Protein AF-A0A1M3EB13-F1 (afdb_monomer)

Foldseek 3Di:
DDPPPPPPDADAAPKKKKKAFPDPDPVVVVVVCVVAVPHWDWDDDDRIIIIRDDPVVQVVCLVVCVVVQTFMKMWIDDPPPAIDIDTGPDPPCVVVVVVVVRDD

Mean predicted aligned error: 6.84 Å

Solvent-accessible surface area (backbone atoms only — not comparable to full-atom values): 6236 Å² total; per-residue (Å²): 133,84,79,80,76,78,75,73,69,61,67,84,45,96,22,41,35,41,40,38,47,77,68,88,60,70,64,58,61,55,51,50,48,64,76,34,71,85,66,46,46,66,48,76,56,94,58,29,37,45,29,29,45,64,79,62,56,59,56,52,50,52,51,54,39,47,76,70,68,44,39,29,42,34,41,36,45,34,92,85,80,51,70,46,78,51,67,28,84,61,62,89,64,49,66,58,55,55,55,59,74,73,52,132

Structure (mmCIF, N/CA/C/O backbone):
data_AF-A0A1M3EB13-F1
#
_entry.id   AF-A0A1M3EB13-F1
#
loop_
_atom_site.group_PDB
_atom_site.id
_atom_site.type_symbol
_atom_site.label_atom_id
_atom_site.label_alt_id
_atom_site.label_comp_id
_atom_site.label_asym_id
_atom_site.label_entity_id
_atom_site.label_seq_id
_atom_site.pdbx_PDB_ins_code
_atom_site.Cartn_x
_atom_site.Cartn_y
_atom_site.Cartn_z
_atom_site.occupancy
_atom_site.B_iso_or_equiv
_atom_site.auth_seq_id
_atom_site.auth_comp_id
_atom_site.auth_asym_id
_atom_site.auth_atom_id
_atom_site.pdbx_PDB_model_num
ATOM 1 N N . MET A 1 1 ? 11.951 26.047 -34.022 1.00 46.22 1 MET A N 1
ATOM 2 C CA . MET A 1 1 ? 11.963 24.577 -33.840 1.00 46.22 1 MET A CA 1
ATOM 3 C C . MET A 1 1 ? 11.497 24.267 -32.423 1.00 46.22 1 MET A C 1
ATOM 5 O O . MET A 1 1 ? 12.227 24.546 -31.482 1.00 46.22 1 MET A O 1
ATOM 9 N N . ALA A 1 2 ? 10.261 23.795 -32.249 1.00 46.59 2 ALA A N 1
ATOM 10 C CA . ALA A 1 2 ? 9.747 23.432 -30.930 1.00 46.59 2 ALA A CA 1
ATOM 11 C C . ALA A 1 2 ? 10.390 22.110 -30.480 1.00 46.59 2 ALA A C 1
ATOM 13 O O . ALA A 1 2 ? 10.300 21.109 -31.192 1.00 46.59 2 ALA A O 1
ATOM 14 N N . LYS A 1 3 ? 11.055 22.104 -29.317 1.00 48.47 3 LYS A N 1
ATOM 15 C CA . LYS A 1 3 ? 11.518 20.871 -28.667 1.00 48.47 3 LYS A CA 1
ATOM 16 C C . LYS A 1 3 ? 10.286 20.005 -28.394 1.00 48.47 3 LYS A C 1
ATOM 18 O O . LYS A 1 3 ? 9.465 20.364 -27.553 1.00 48.47 3 LYS A O 1
ATOM 23 N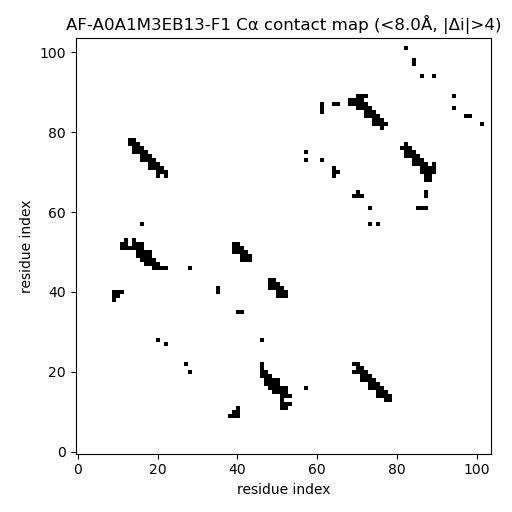 N . LYS A 1 4 ? 10.149 18.878 -29.103 1.00 50.97 4 LYS A N 1
ATOM 24 C CA . LYS A 1 4 ? 9.238 17.800 -28.703 1.00 50.97 4 LYS A CA 1
ATOM 25 C C . LYS A 1 4 ? 9.670 17.366 -27.306 1.00 50.97 4 LYS A C 1
ATOM 27 O O . LYS A 1 4 ? 10.687 16.705 -27.143 1.00 50.97 4 LYS A O 1
ATOM 32 N N . SER A 1 5 ? 8.926 17.815 -26.303 1.00 51.81 5 SER A N 1
ATOM 33 C CA . SER A 1 5 ? 8.978 17.271 -24.957 1.00 51.81 5 SER A CA 1
ATOM 34 C C . SER A 1 5 ? 8.522 15.819 -25.068 1.00 51.81 5 SER A C 1
ATOM 36 O O . SER A 1 5 ? 7.327 15.541 -25.136 1.00 51.81 5 SER A O 1
ATOM 38 N N . SER A 1 6 ? 9.472 14.893 -25.176 1.00 55.12 6 SER A N 1
ATOM 39 C CA . SER A 1 6 ? 9.220 13.481 -24.926 1.00 55.12 6 SER A CA 1
ATOM 40 C C . SER A 1 6 ? 8.926 13.353 -23.436 1.00 55.12 6 SER A C 1
ATOM 42 O O . SER A 1 6 ? 9.816 13.088 -22.633 1.00 55.12 6 SER A O 1
ATOM 44 N N . LYS A 1 7 ? 7.681 13.630 -23.036 1.00 56.25 7 LYS A N 1
ATOM 45 C CA . LYS A 1 7 ? 7.177 13.157 -21.750 1.00 56.25 7 LYS A CA 1
ATOM 46 C C . LYS A 1 7 ? 7.079 11.643 -21.873 1.00 56.25 7 LYS A C 1
ATOM 48 O O . LYS A 1 7 ? 6.030 11.116 -22.231 1.00 56.25 7 LYS A O 1
ATOM 53 N N . GLU A 1 8 ? 8.205 10.965 -21.678 1.00 65.19 8 GLU A N 1
ATOM 54 C CA . GLU A 1 8 ? 8.198 9.543 -21.373 1.00 65.19 8 GLU A CA 1
ATOM 55 C C . GLU A 1 8 ? 7.271 9.379 -20.169 1.00 65.19 8 GLU A C 1
ATOM 57 O O . GLU A 1 8 ? 7.438 10.042 -19.141 1.00 65.19 8 GLU A O 1
ATOM 62 N N . GLY A 1 9 ? 6.203 8.601 -20.355 1.00 63.56 9 GLY A N 1
ATOM 63 C CA . GLY A 1 9 ? 5.304 8.252 -19.264 1.00 63.56 9 GLY A CA 1
ATOM 64 C C . GLY A 1 9 ? 6.080 7.550 -18.146 1.00 63.56 9 GLY A C 1
ATOM 65 O O . GLY A 1 9 ? 7.211 7.106 -18.365 1.00 63.56 9 GLY A O 1
ATOM 66 N N . PRO A 1 10 ? 5.502 7.433 -16.940 1.00 64.94 10 PRO A N 1
ATOM 67 C CA . PRO A 1 10 ? 6.197 6.756 -15.864 1.00 64.94 10 PRO A CA 1
ATOM 68 C C . PRO A 1 10 ? 6.494 5.303 -16.277 1.00 64.94 10 PRO A C 1
ATOM 70 O O . PRO A 1 10 ? 5.653 4.668 -16.925 1.00 64.94 10 PRO A O 1
ATOM 73 N N . PRO A 1 11 ? 7.679 4.774 -15.939 1.00 69.06 11 PRO A N 1
ATOM 74 C CA . PRO A 1 11 ? 8.076 3.425 -16.324 1.00 69.06 11 PRO A CA 1
ATOM 75 C C . PRO A 1 11 ? 7.097 2.376 -15.779 1.00 69.06 11 PRO A C 1
ATOM 77 O O . PRO A 1 11 ? 6.637 2.455 -14.636 1.00 69.06 11 PRO A O 1
ATOM 80 N N . ILE A 1 12 ? 6.796 1.370 -16.604 1.00 72.31 12 ILE A N 1
ATOM 81 C CA . ILE A 1 12 ? 6.036 0.185 -16.194 1.00 72.31 12 ILE A CA 1
ATOM 82 C C . ILE A 1 12 ? 7.037 -0.878 -15.743 1.00 72.31 12 ILE A C 1
ATOM 84 O O . ILE A 1 12 ? 7.914 -1.289 -16.502 1.00 72.31 12 ILE A O 1
ATOM 88 N N . TYR A 1 13 ? 6.903 -1.326 -14.502 1.00 76.19 13 TYR A N 1
ATOM 89 C CA . TYR A 1 13 ? 7.749 -2.340 -13.894 1.00 76.19 13 TYR A CA 1
ATOM 90 C C . TYR A 1 13 ? 7.062 -3.706 -13.981 1.00 76.19 13 TYR A C 1
ATOM 92 O O . TYR A 1 13 ? 5.846 -3.811 -13.852 1.00 76.19 13 TYR A O 1
ATOM 100 N N . SER A 1 14 ? 7.845 -4.783 -14.089 1.00 75.94 14 SER A N 1
ATOM 101 C CA . SER A 1 14 ? 7.352 -6.171 -13.968 1.00 75.94 14 SER A CA 1
ATOM 102 C C . SER A 1 14 ? 6.917 -6.550 -12.541 1.00 75.94 14 SER A C 1
ATOM 104 O O . SER A 1 14 ? 6.698 -7.720 -12.237 1.00 75.94 14 SER A O 1
ATOM 106 N N . ARG A 1 15 ? 6.859 -5.568 -11.640 1.00 87.06 15 ARG A N 1
ATOM 107 C CA . ARG A 1 15 ? 6.673 -5.707 -10.198 1.00 87.06 15 ARG A CA 1
ATOM 108 C C . ARG A 1 15 ? 5.456 -4.895 -9.796 1.00 87.06 15 ARG A C 1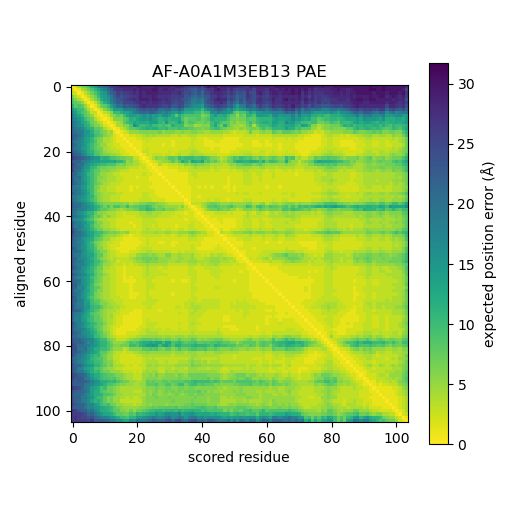
ATOM 110 O O . ARG A 1 15 ? 5.296 -3.757 -10.241 1.00 87.06 15 ARG A O 1
ATOM 117 N N . CYS A 1 16 ? 4.626 -5.477 -8.943 1.00 91.56 16 CYS A N 1
ATOM 118 C CA . CYS A 1 16 ? 3.390 -4.852 -8.500 1.00 91.56 16 CYS A CA 1
ATOM 119 C C . CYS A 1 16 ? 3.366 -4.747 -6.978 1.00 91.56 16 CYS A C 1
ATOM 121 O O . CYS A 1 16 ? 3.733 -5.685 -6.270 1.00 91.56 16 CYS A O 1
ATOM 123 N N . LEU A 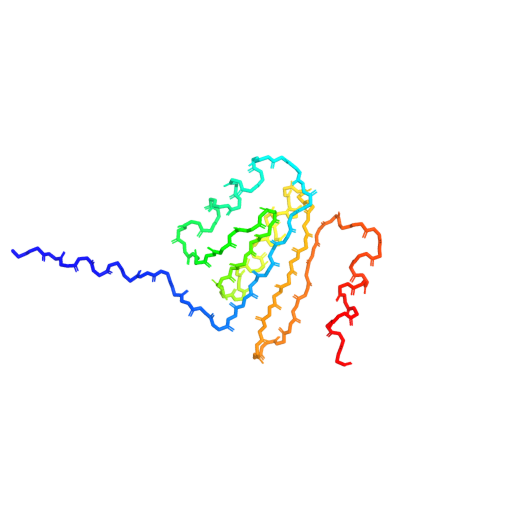1 17 ? 2.917 -3.602 -6.483 1.00 94.75 17 LEU A N 1
ATOM 124 C CA . LEU A 1 17 ? 2.589 -3.383 -5.089 1.00 94.75 17 LEU A CA 1
ATOM 125 C C . LEU A 1 17 ? 1.081 -3.202 -4.968 1.00 94.75 17 LEU A C 1
ATOM 127 O O . LEU A 1 17 ? 0.519 -2.282 -5.557 1.00 94.75 17 LEU A O 1
ATOM 131 N N . VAL A 1 18 ? 0.444 -4.066 -4.188 1.00 95.12 18 VAL A N 1
ATOM 132 C CA . VAL A 1 18 ? -0.955 -3.926 -3.792 1.00 95.12 18 VAL A CA 1
ATOM 133 C C . VAL A 1 18 ? -0.973 -3.310 -2.402 1.00 95.12 18 VAL A C 1
ATOM 135 O O . VAL A 1 18 ? -0.574 -3.957 -1.434 1.00 95.12 18 VAL A O 1
ATOM 138 N N . LEU A 1 19 ? -1.390 -2.052 -2.307 1.00 96.00 19 LEU A N 1
ATOM 139 C CA . LEU A 1 19 ? -1.594 -1.342 -1.047 1.00 96.00 19 LEU A CA 1
ATOM 140 C C . LEU A 1 19 ? -3.093 -1.259 -0.774 1.00 96.00 19 LEU A C 1
ATOM 142 O O . LEU A 1 19 ? -3.810 -0.633 -1.544 1.00 96.00 19 LEU A O 1
ATOM 146 N N . SER A 1 20 ? -3.552 -1.841 0.327 1.00 94.94 20 SER A N 1
ATOM 147 C CA . SER A 1 20 ? -4.941 -1.748 0.775 1.00 94.94 20 SER A CA 1
ATOM 148 C C . SER A 1 20 ? -5.009 -0.979 2.084 1.00 94.94 20 SER A C 1
ATOM 150 O O . SER A 1 20 ? -4.302 -1.309 3.036 1.00 94.94 20 SER A O 1
ATOM 152 N N . ILE A 1 21 ? -5.868 0.032 2.132 1.00 94.50 21 ILE A N 1
ATOM 153 C CA . ILE A 1 21 ? -6.097 0.875 3.302 1.00 94.50 21 ILE A CA 1
ATOM 154 C C . ILE A 1 21 ? -7.436 0.503 3.937 1.00 94.50 21 ILE A C 1
ATOM 156 O O . ILE A 1 21 ? -8.425 0.280 3.240 1.00 94.50 21 ILE A O 1
ATOM 160 N N . TYR A 1 22 ? -7.474 0.444 5.265 1.00 90.12 22 TYR A N 1
ATOM 161 C CA . TYR A 1 22 ? -8.668 0.035 6.018 1.00 90.12 22 TYR A CA 1
ATOM 162 C C . TYR A 1 22 ? -9.421 1.210 6.641 1.00 90.12 22 TYR A C 1
ATOM 164 O O . TYR A 1 22 ? -10.347 1.014 7.426 1.00 90.12 22 TYR A O 1
ATOM 172 N N . GLU A 1 23 ? -9.017 2.431 6.310 1.00 82.88 23 GLU A N 1
ATOM 173 C CA . GLU A 1 23 ? -9.622 3.652 6.826 1.00 82.88 23 GLU A CA 1
ATOM 174 C C . GLU A 1 23 ? -10.651 4.216 5.848 1.00 82.88 23 GLU A C 1
ATOM 176 O O . GLU A 1 23 ? -10.520 4.082 4.632 1.00 82.88 23 GLU A O 1
ATOM 181 N N . THR A 1 24 ? -11.694 4.841 6.393 1.00 78.00 24 THR A N 1
ATOM 182 C CA . THR A 1 24 ? -12.785 5.455 5.620 1.00 78.00 24 THR A CA 1
ATOM 183 C C . THR A 1 24 ? -12.594 6.955 5.401 1.00 78.00 24 THR A C 1
ATOM 185 O O . THR A 1 24 ? -13.412 7.575 4.726 1.00 78.00 24 THR A O 1
ATOM 188 N N . ASP A 1 25 ? -11.553 7.556 5.983 1.00 89.56 25 ASP A N 1
ATOM 189 C CA . ASP A 1 25 ? -11.255 8.975 5.802 1.00 89.56 25 ASP A CA 1
ATOM 190 C C . ASP A 1 25 ? -10.734 9.232 4.380 1.00 89.56 25 ASP A C 1
ATOM 192 O O . ASP A 1 25 ? -9.700 8.704 3.969 1.00 89.56 25 ASP A O 1
ATOM 196 N N . ALA A 1 26 ? -11.444 10.081 3.633 1.00 89.31 26 ALA A N 1
ATOM 197 C CA . ALA A 1 26 ? -11.112 10.454 2.262 1.00 89.31 26 ALA A CA 1
ATOM 198 C C . ALA A 1 26 ? -9.758 11.178 2.123 1.00 89.31 26 ALA A C 1
ATOM 200 O O . ALA A 1 26 ? -9.188 11.204 1.026 1.00 89.31 26 ALA A O 1
ATOM 201 N N . MET A 1 27 ? -9.221 11.751 3.205 1.00 92.44 27 MET A N 1
ATOM 202 C CA . MET A 1 27 ? -7.909 12.398 3.196 1.00 92.44 27 MET A CA 1
ATOM 203 C C . MET A 1 27 ? -6.768 11.395 3.019 1.00 92.44 27 MET A C 1
ATOM 205 O O . MET A 1 27 ? -5.772 11.722 2.370 1.00 92.44 27 MET A O 1
ATOM 209 N N . ILE A 1 28 ? -6.920 10.161 3.510 1.00 91.81 28 ILE A N 1
ATOM 210 C CA . ILE A 1 28 ? -5.872 9.138 3.427 1.00 91.81 28 ILE A CA 1
ATOM 211 C C . ILE A 1 28 ? -5.637 8.677 1.974 1.00 91.81 28 ILE A C 1
ATOM 213 O O . ILE A 1 28 ? -4.497 8.767 1.504 1.00 91.81 28 ILE A O 1
ATOM 217 N N . PRO A 1 29 ? -6.663 8.282 1.188 1.00 91.88 29 PRO A N 1
ATOM 218 C CA . PRO A 1 29 ? -6.496 8.034 -0.242 1.00 91.88 29 PRO A CA 1
ATOM 219 C C . PRO A 1 29 ? -5.931 9.246 -0.991 1.00 91.88 29 PRO A C 1
ATOM 221 O O . PRO A 1 29 ? -5.016 9.093 -1.797 1.00 91.88 29 PRO A O 1
ATOM 224 N N . ALA A 1 30 ? -6.411 10.466 -0.710 1.00 92.31 30 ALA A N 1
ATOM 225 C CA . ALA A 1 30 ? -5.910 11.679 -1.365 1.00 92.31 30 ALA A CA 1
ATOM 226 C C . ALA A 1 30 ? -4.409 11.910 -1.103 1.00 92.31 30 ALA A C 1
ATOM 228 O O . ALA A 1 30 ? -3.656 12.245 -2.023 1.00 92.31 30 AL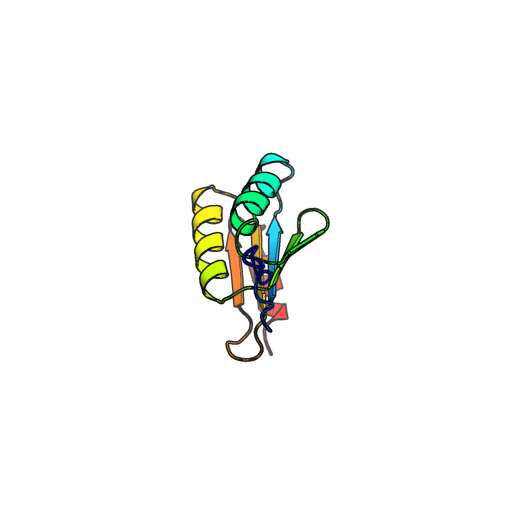A A O 1
ATOM 229 N N . ARG A 1 31 ? -3.956 11.667 0.130 1.00 91.94 31 ARG A N 1
ATOM 230 C CA . ARG A 1 31 ? -2.544 11.708 0.519 1.00 91.94 31 ARG A CA 1
ATOM 231 C C . ARG A 1 31 ? -1.717 10.679 -0.248 1.00 91.94 31 ARG A C 1
ATOM 233 O O . ARG A 1 31 ? -0.682 11.038 -0.809 1.00 91.94 31 ARG A O 1
ATOM 240 N N . ILE A 1 32 ? -2.189 9.434 -0.333 1.00 93.62 32 ILE A N 1
ATOM 241 C CA . ILE A 1 32 ? -1.517 8.360 -1.080 1.00 93.62 32 ILE A CA 1
ATOM 242 C C . ILE A 1 32 ? -1.422 8.708 -2.568 1.00 93.62 32 ILE A C 1
ATOM 244 O O . ILE A 1 32 ? -0.338 8.609 -3.142 1.00 93.62 32 ILE A O 1
ATOM 248 N N . ARG A 1 33 ? -2.495 9.220 -3.185 1.00 93.31 33 ARG A N 1
ATOM 249 C CA . ARG A 1 33 ? -2.449 9.729 -4.568 1.00 93.31 33 ARG A CA 1
ATOM 250 C C . ARG A 1 33 ? -1.354 10.780 -4.740 1.00 93.31 33 ARG A C 1
ATOM 252 O O . ARG A 1 33 ? -0.628 10.735 -5.728 1.00 93.31 33 ARG A O 1
ATOM 259 N N . GLY A 1 34 ? -1.197 11.686 -3.773 1.00 92.88 34 GLY A N 1
ATOM 260 C CA . GLY A 1 34 ? -0.133 12.693 -3.763 1.00 92.88 34 GLY A CA 1
ATOM 261 C C . GLY A 1 34 ? 1.281 12.103 -3.703 1.00 92.88 34 GLY A C 1
ATOM 262 O O . GLY A 1 34 ? 2.177 12.599 -4.384 1.00 92.88 34 GLY A O 1
ATOM 263 N N . LEU A 1 35 ? 1.486 11.020 -2.947 1.00 91.38 35 LEU A N 1
ATOM 264 C CA . LEU A 1 35 ? 2.766 10.300 -2.903 1.00 91.38 35 LEU A CA 1
ATOM 265 C C . LEU A 1 35 ? 3.085 9.598 -4.236 1.00 91.38 35 LEU A C 1
A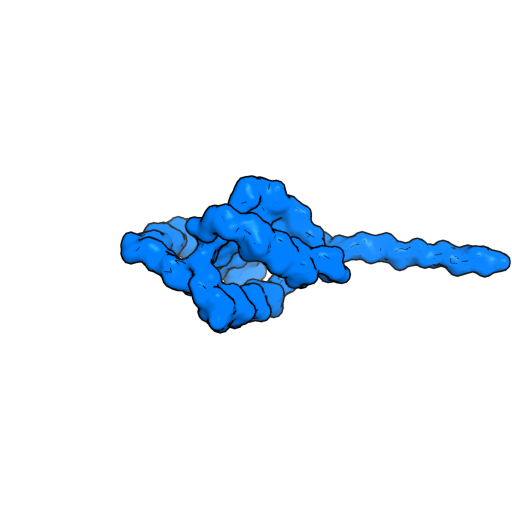TOM 267 O O . LEU A 1 35 ? 4.256 9.452 -4.593 1.00 91.38 35 LEU A O 1
ATOM 271 N N . LEU A 1 36 ? 2.057 9.175 -4.978 1.00 91.38 36 LEU A N 1
ATOM 272 C CA . LEU A 1 36 ? 2.202 8.402 -6.216 1.00 91.38 36 LEU A CA 1
ATOM 273 C C . LEU A 1 36 ? 2.259 9.260 -7.493 1.00 91.38 36 LEU A C 1
ATOM 275 O O . LEU A 1 36 ? 2.944 8.887 -8.450 1.00 91.38 36 LEU A O 1
ATOM 279 N N . SER A 1 37 ? 1.570 10.406 -7.505 1.00 82.94 37 SER A N 1
ATOM 280 C CA . SER A 1 37 ? 1.188 11.187 -8.698 1.00 82.94 37 SER A CA 1
ATOM 281 C C . SER A 1 37 ? 2.326 11.613 -9.626 1.00 82.94 37 SER A C 1
ATOM 283 O O . SER A 1 37 ? 2.090 11.856 -10.806 1.00 82.94 37 SER A O 1
ATOM 285 N N . ASN A 1 38 ? 3.557 11.693 -9.124 1.00 75.25 38 ASN A N 1
ATOM 286 C CA . ASN A 1 38 ? 4.682 12.243 -9.879 1.00 75.25 38 ASN A CA 1
ATOM 287 C C . ASN A 1 38 ? 5.591 11.188 -10.522 1.00 75.25 38 ASN A C 1
ATOM 289 O O . ASN A 1 38 ? 6.438 11.550 -11.337 1.00 75.25 38 ASN A O 1
ATOM 293 N N . LYS 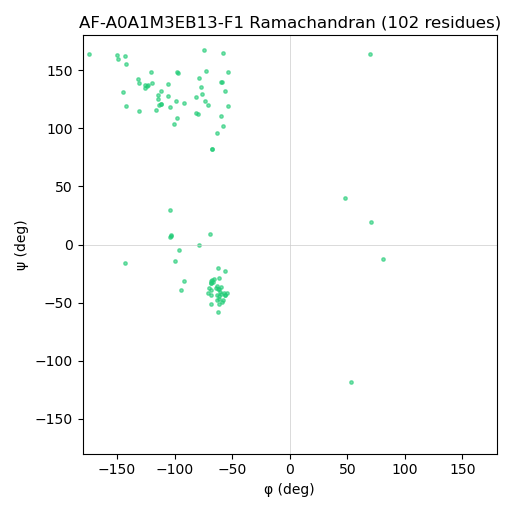A 1 39 ? 5.490 9.912 -10.125 1.00 81.81 39 LYS A N 1
ATOM 294 C CA . LYS A 1 39 ? 6.502 8.898 -10.490 1.00 81.81 39 LYS A CA 1
ATOM 295 C C . LYS A 1 39 ? 5.959 7.507 -10.784 1.00 81.81 39 LYS A C 1
ATOM 297 O O . LYS A 1 39 ? 6.685 6.709 -11.369 1.00 81.81 39 LYS A O 1
ATOM 302 N N . TYR A 1 40 ? 4.726 7.205 -10.390 1.00 87.50 40 TYR A N 1
ATOM 303 C CA . TYR A 1 40 ? 4.220 5.839 -10.435 1.00 87.50 40 TYR A CA 1
ATOM 304 C C . TYR A 1 40 ? 2.923 5.748 -11.224 1.00 87.50 40 TYR A C 1
ATOM 306 O O . TYR A 1 40 ? 2.022 6.571 -11.070 1.00 87.50 40 TYR A O 1
ATOM 314 N N . VAL A 1 41 ? 2.827 4.706 -12.049 1.00 88.75 41 VAL A N 1
ATOM 315 C CA . VAL A 1 41 ? 1.559 4.279 -12.639 1.00 88.75 41 VAL A CA 1
ATOM 316 C C . VAL A 1 41 ? 0.829 3.438 -11.602 1.00 88.75 41 VAL A C 1
ATOM 318 O O . VAL A 1 41 ? 1.387 2.465 -11.085 1.00 88.75 41 VAL A O 1
ATOM 321 N N . TYR A 1 42 ? -0.417 3.798 -11.311 1.00 92.56 42 TYR A N 1
ATOM 322 C CA . TYR A 1 42 ? -1.276 3.013 -10.438 1.00 92.56 42 TYR A CA 1
ATOM 323 C C . TYR A 1 42 ? -2.723 3.007 -10.919 1.00 92.56 42 TYR A C 1
ATOM 325 O O . TYR A 1 42 ? -3.172 3.926 -11.604 1.00 92.56 42 TYR A O 1
ATOM 333 N N . ILE A 1 43 ? -3.441 1.960 -10.528 1.00 93.75 43 ILE A N 1
ATOM 334 C CA . ILE A 1 43 ? -4.898 1.887 -10.599 1.00 93.75 43 ILE A CA 1
ATOM 335 C C . ILE A 1 43 ? -5.409 1.891 -9.164 1.00 93.75 43 ILE A C 1
ATOM 337 O O . ILE A 1 43 ? -4.906 1.151 -8.320 1.00 93.75 43 ILE A O 1
ATOM 341 N N . GLU A 1 44 ? -6.400 2.726 -8.889 1.00 93.94 44 GLU A N 1
ATOM 342 C CA . GLU A 1 44 ? -7.097 2.754 -7.609 1.00 93.94 44 GLU A CA 1
ATOM 343 C C . GLU A 1 44 ? -8.484 2.133 -7.779 1.00 93.94 44 GLU A C 1
ATOM 345 O O . GLU A 1 44 ? -9.238 2.516 -8.674 1.00 93.94 44 GLU A O 1
ATOM 350 N N . LEU A 1 45 ? -8.810 1.167 -6.924 1.00 92.62 45 LEU A N 1
ATOM 351 C CA . LEU A 1 45 ? -10.119 0.531 -6.845 1.00 92.62 45 LEU A CA 1
ATOM 352 C C . LEU A 1 45 ? -10.553 0.527 -5.383 1.00 92.62 45 LEU A C 1
ATOM 354 O O . LEU A 1 45 ? -9.936 -0.142 -4.556 1.00 92.62 45 LEU A O 1
ATOM 358 N N . GLN A 1 46 ? -11.623 1.262 -5.072 1.00 88.38 46 GLN A N 1
ATOM 359 C CA . GLN A 1 46 ? -12.079 1.470 -3.693 1.00 88.38 46 GLN A CA 1
ATOM 360 C C . GLN A 1 46 ? -10.923 1.997 -2.820 1.00 88.38 46 GLN A C 1
ATOM 362 O O . GLN A 1 46 ? -10.373 3.046 -3.129 1.00 88.38 46 GLN A O 1
ATOM 367 N N . ASN A 1 47 ? -10.520 1.258 -1.784 1.00 89.88 47 ASN A N 1
ATOM 368 C CA . ASN A 1 47 ? -9.407 1.608 -0.898 1.00 89.88 47 ASN A CA 1
ATOM 369 C C . ASN A 1 47 ? -8.151 0.770 -1.187 1.00 89.88 47 ASN A C 1
ATOM 371 O O . ASN A 1 47 ? -7.362 0.488 -0.285 1.00 89.88 47 ASN A O 1
ATOM 375 N N . SER A 1 48 ? -7.970 0.337 -2.434 1.00 94.44 48 SER A N 1
ATOM 376 C CA . SER A 1 48 ? -6.812 -0.442 -2.862 1.00 94.44 48 SER A CA 1
ATOM 377 C C . SER A 1 48 ? -6.110 0.211 -4.048 1.00 94.44 48 SER A C 1
ATOM 379 O O . SER A 1 48 ? -6.736 0.604 -5.029 1.00 94.44 48 SER A O 1
ATOM 381 N N . PHE A 1 49 ? -4.785 0.281 -3.965 1.00 95.81 49 PHE A N 1
ATOM 382 C CA . PHE A 1 49 ? -3.891 0.843 -4.966 1.00 95.81 49 PHE A CA 1
ATOM 383 C C . PHE A 1 49 ? -3.037 -0.280 -5.546 1.00 95.81 49 PHE A C 1
ATOM 385 O O . PHE A 1 49 ? -2.280 -0.934 -4.829 1.00 95.81 49 PHE A O 1
ATOM 392 N N . PHE A 1 50 ? -3.146 -0.480 -6.854 1.00 95.06 50 PHE A N 1
ATOM 393 C CA . PHE A 1 50 ? -2.342 -1.411 -7.636 1.00 95.06 50 PHE A CA 1
ATOM 394 C C . PHE A 1 50 ? -1.263 -0.614 -8.345 1.00 95.06 50 PHE A C 1
ATOM 396 O O . PHE A 1 50 ? -1.543 0.094 -9.311 1.00 95.06 50 PHE A O 1
ATOM 403 N N . ILE A 1 51 ? -0.040 -0.688 -7.83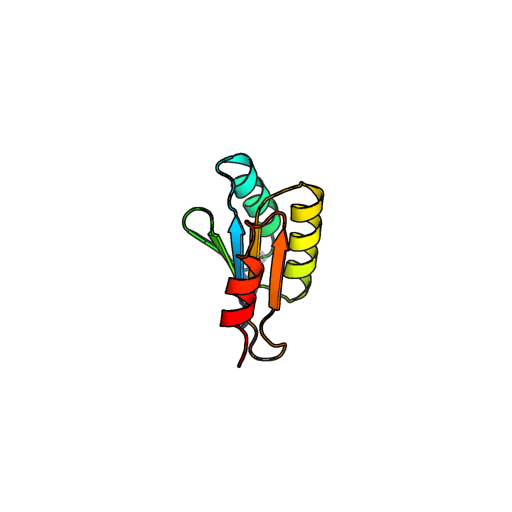6 1.00 94.56 51 ILE A N 1
ATOM 404 C CA . ILE A 1 51 ? 1.036 0.227 -8.200 1.00 94.56 51 ILE A CA 1
ATOM 405 C C . ILE A 1 51 ? 2.121 -0.559 -8.930 1.00 94.56 51 ILE A C 1
ATOM 407 O O . ILE A 1 51 ? 2.649 -1.542 -8.412 1.00 94.56 51 ILE A O 1
ATOM 411 N N . SER A 1 52 ? 2.480 -0.108 -10.127 1.00 91.00 52 SER A N 1
ATOM 412 C CA . SER A 1 52 ? 3.682 -0.565 -10.824 1.00 91.00 52 SER A CA 1
ATOM 413 C C . SER A 1 52 ? 4.887 0.169 -10.233 1.00 91.00 52 SER A C 1
ATOM 415 O O . SER A 1 52 ? 4.986 1.391 -10.383 1.00 91.00 52 SER A O 1
ATOM 417 N N . CYS A 1 53 ? 5.792 -0.533 -9.538 1.00 87.62 53 CYS A N 1
ATOM 418 C CA . CYS A 1 53 ? 6.865 0.138 -8.795 1.00 87.62 53 CYS A CA 1
ATOM 419 C C . CYS A 1 53 ? 8.184 -0.634 -8.634 1.00 87.62 53 CYS A C 1
ATOM 421 O O . CYS A 1 53 ? 8.262 -1.860 -8.737 1.00 87.62 53 CYS A O 1
ATOM 423 N N . GLU A 1 54 ? 9.225 0.121 -8.275 1.00 86.62 54 GLU A N 1
ATOM 424 C CA . GLU A 1 54 ? 10.495 -0.403 -7.766 1.00 86.62 54 GLU A CA 1
ATOM 425 C C . GLU A 1 54 ? 10.363 -0.906 -6.318 1.00 86.62 54 GLU A C 1
ATOM 427 O O . GLU A 1 54 ? 9.361 -0.673 -5.636 1.00 86.62 54 GLU A O 1
ATOM 432 N N . THR A 1 55 ? 11.375 -1.629 -5.837 1.00 82.12 55 THR A N 1
ATOM 433 C CA . THR A 1 55 ? 11.366 -2.255 -4.502 1.00 82.12 55 THR A CA 1
ATOM 434 C C . THR A 1 55 ? 11.370 -1.206 -3.382 1.00 82.12 55 THR A C 1
ATOM 436 O O . THR A 1 55 ? 10.796 -1.414 -2.312 1.00 82.12 55 THR A O 1
ATOM 439 N N . GLU A 1 56 ? 12.015 -0.072 -3.636 1.00 88.56 56 GLU A N 1
ATOM 440 C CA . GLU A 1 56 ? 12.248 1.041 -2.725 1.00 88.56 56 GLU A CA 1
ATOM 441 C C . GLU A 1 56 ? 10.934 1.701 -2.303 1.00 88.56 56 GLU A C 1
ATOM 443 O O . GLU A 1 56 ? 10.767 2.022 -1.124 1.00 88.56 56 GLU A O 1
ATOM 448 N N . LEU A 1 57 ? 9.966 1.813 -3.225 1.00 90.50 57 LEU A N 1
ATOM 449 C CA . LEU A 1 57 ? 8.668 2.429 -2.942 1.00 90.50 57 LEU A CA 1
ATOM 450 C C . LEU A 1 57 ? 7.960 1.739 -1.773 1.00 90.50 57 LEU A C 1
ATOM 452 O O . LEU A 1 57 ? 7.415 2.412 -0.900 1.00 90.50 57 LEU A O 1
ATOM 456 N N . ARG A 1 58 ? 8.008 0.402 -1.722 1.00 91.31 58 ARG A N 1
ATOM 457 C CA . ARG A 1 58 ? 7.426 -0.381 -0.623 1.00 91.31 58 ARG A CA 1
ATOM 458 C C . ARG A 1 58 ? 7.993 0.060 0.726 1.00 91.31 58 ARG A C 1
ATOM 460 O O . ARG A 1 58 ? 7.248 0.186 1.690 1.00 91.31 58 ARG A O 1
ATOM 467 N N . MET A 1 59 ? 9.307 0.286 0.807 1.00 92.06 59 MET A N 1
ATOM 468 C CA . MET A 1 59 ? 9.953 0.713 2.052 1.00 92.06 59 MET A CA 1
ATOM 469 C C . MET A 1 59 ? 9.538 2.132 2.436 1.00 92.06 59 MET A C 1
ATOM 471 O O . MET A 1 59 ? 9.203 2.369 3.595 1.00 92.06 59 MET A O 1
ATOM 475 N N . THR A 1 60 ? 9.504 3.048 1.466 1.00 93.50 60 THR A N 1
ATOM 476 C CA . THR A 1 60 ? 9.076 4.435 1.684 1.00 93.50 60 THR A CA 1
ATOM 477 C C . THR A 1 60 ? 7.629 4.512 2.163 1.00 93.50 60 THR A C 1
ATOM 479 O O . THR A 1 60 ? 7.372 5.135 3.190 1.00 93.50 60 THR A O 1
ATOM 482 N N . LEU A 1 61 ? 6.694 3.854 1.470 1.00 94.56 61 LEU A N 1
ATOM 483 C CA . LEU A 1 61 ? 5.280 3.860 1.852 1.00 94.56 61 LEU A CA 1
ATOM 484 C C . LEU A 1 61 ? 5.067 3.203 3.213 1.00 94.56 61 LEU A C 1
ATOM 486 O O . LEU A 1 61 ? 4.357 3.755 4.041 1.00 94.56 61 LEU A O 1
ATOM 490 N N . ASN A 1 62 ? 5.715 2.065 3.477 1.00 94.62 62 ASN A N 1
ATOM 491 C CA . ASN A 1 62 ? 5.568 1.382 4.759 1.00 94.62 62 ASN A CA 1
ATOM 492 C C . ASN A 1 62 ? 6.006 2.288 5.920 1.00 94.62 62 ASN A C 1
ATOM 494 O O . ASN A 1 62 ? 5.299 2.382 6.917 1.00 94.62 62 ASN A O 1
ATOM 498 N N . LYS A 1 63 ? 7.121 3.014 5.763 1.00 95.50 63 LYS A N 1
ATOM 499 C CA . LYS A 1 63 ? 7.588 3.981 6.761 1.00 95.50 63 LYS A CA 1
ATOM 500 C C . LYS A 1 63 ? 6.585 5.121 6.961 1.00 95.50 63 LYS A C 1
ATOM 502 O O . LYS A 1 63 ? 6.105 5.296 8.074 1.00 95.50 63 LYS A O 1
ATOM 507 N N . VAL A 1 64 ? 6.251 5.850 5.893 1.00 94.94 64 VAL A N 1
ATOM 508 C CA . VAL A 1 64 ? 5.382 7.040 5.963 1.00 94.94 64 VAL A CA 1
ATOM 509 C C . VAL A 1 64 ? 4.016 6.690 6.549 1.00 94.94 64 VAL A C 1
ATOM 511 O O . VAL A 1 64 ? 3.566 7.334 7.487 1.00 94.94 64 VAL A O 1
ATOM 514 N N . LEU A 1 65 ? 3.379 5.633 6.041 1.00 94.81 65 LEU A N 1
ATOM 515 C CA . LEU A 1 65 ? 2.046 5.242 6.491 1.00 94.81 65 LEU A CA 1
ATOM 516 C C . LEU A 1 65 ? 2.056 4.718 7.935 1.00 94.81 65 LEU A C 1
ATOM 518 O O . LEU A 1 65 ? 1.094 4.932 8.665 1.00 94.81 65 LEU A O 1
ATOM 522 N N . SER A 1 66 ? 3.137 4.060 8.370 1.00 94.88 66 SER A N 1
ATOM 523 C CA . SER A 1 66 ? 3.264 3.616 9.765 1.00 94.88 66 SER A CA 1
ATOM 524 C C . SER A 1 66 ? 3.488 4.783 10.726 1.00 94.88 66 SER A C 1
ATOM 526 O O . SER A 1 66 ? 2.881 4.808 11.793 1.00 94.88 66 SER A O 1
ATOM 528 N N . GLU A 1 67 ? 4.323 5.757 10.350 1.00 95.69 67 GLU A N 1
ATOM 529 C CA . GLU A 1 67 ? 4.565 6.981 11.131 1.00 95.69 67 GLU A CA 1
ATOM 530 C C . GLU A 1 67 ? 3.296 7.836 11.260 1.00 95.69 67 GLU A C 1
ATOM 532 O O . GLU A 1 67 ? 3.045 8.412 12.315 1.00 95.69 67 GLU A O 1
ATOM 537 N N . GLU A 1 68 ? 2.467 7.869 10.214 1.00 93.25 68 GLU A N 1
ATOM 538 C CA . GLU A 1 68 ? 1.162 8.541 10.212 1.00 93.25 68 GLU A CA 1
ATOM 539 C C . GLU A 1 68 ? 0.062 7.717 10.923 1.00 93.25 68 GLU A C 1
ATOM 541 O O . GLU A 1 68 ? -1.074 8.170 11.032 1.00 93.25 68 GLU A O 1
ATOM 546 N N . GLY A 1 69 ? 0.376 6.521 11.442 1.00 93.56 69 GLY A N 1
ATOM 547 C CA . GLY A 1 69 ? -0.576 5.685 12.182 1.00 93.56 69 GLY A CA 1
ATOM 548 C C . GLY A 1 69 ? -1.673 5.060 11.317 1.00 93.56 69 GLY A C 1
ATOM 549 O O . GLY A 1 69 ? -2.696 4.632 11.848 1.00 93.56 69 GLY A O 1
ATOM 550 N N . ILE A 1 70 ? -1.459 4.983 10.003 1.00 92.94 70 ILE A N 1
ATOM 551 C CA . ILE A 1 70 ? -2.466 4.529 9.045 1.00 92.94 70 ILE A CA 1
ATOM 552 C C . ILE A 1 70 ? -2.592 3.006 9.091 1.00 92.94 70 ILE A C 1
ATOM 554 O O . ILE A 1 70 ? -1.587 2.286 9.085 1.00 92.94 70 ILE A O 1
ATOM 558 N N . ARG A 1 71 ? -3.826 2.495 9.089 1.00 93.94 71 ARG A N 1
ATOM 559 C CA . ARG A 1 71 ? -4.123 1.056 8.999 1.00 93.94 71 ARG A CA 1
ATOM 560 C C . ARG A 1 71 ? -4.066 0.579 7.555 1.00 93.94 71 ARG A C 1
ATOM 562 O O . ARG A 1 71 ? -4.936 0.914 6.747 1.00 93.94 71 ARG A O 1
ATOM 569 N N . PHE A 1 72 ? -3.088 -0.263 7.229 1.00 94.69 72 PHE A N 1
ATOM 570 C CA . PHE A 1 72 ? -2.926 -0.777 5.868 1.00 94.69 72 PHE A CA 1
ATOM 571 C C . PHE A 1 72 ? -2.320 -2.181 5.818 1.00 94.69 72 PHE A C 1
ATOM 573 O O . PHE A 1 72 ? -1.627 -2.626 6.734 1.00 94.69 72 PHE A O 1
ATOM 580 N N . SER A 1 73 ? -2.531 -2.854 4.689 1.00 94.62 73 SER A N 1
ATOM 581 C CA . SER A 1 73 ? -1.764 -4.019 4.257 1.00 94.62 73 SER A CA 1
ATOM 582 C C . SER A 1 73 ? -1.107 -3.721 2.920 1.00 94.62 73 SER A C 1
ATOM 584 O O . SER A 1 73 ? -1.592 -2.932 2.110 1.00 94.62 73 SER A O 1
ATOM 586 N N . MET A 1 74 ? 0.051 -4.325 2.709 1.00 94.19 74 MET A N 1
ATOM 587 C CA . MET A 1 74 ? 0.881 -4.073 1.553 1.00 94.19 74 MET A CA 1
ATOM 588 C C . MET A 1 74 ? 1.514 -5.377 1.091 1.00 94.19 74 MET A C 1
ATOM 590 O O . MET A 1 74 ? 2.279 -6.003 1.827 1.00 94.19 74 MET A O 1
ATOM 594 N N . ILE A 1 75 ? 1.206 -5.765 -0.139 1.00 93.38 75 ILE A N 1
ATOM 595 C CA . ILE A 1 75 ? 1.695 -6.983 -0.770 1.00 93.38 75 ILE A CA 1
ATOM 596 C C . ILE A 1 75 ? 2.539 -6.580 -1.967 1.00 93.38 75 ILE A C 1
ATOM 598 O O . ILE A 1 75 ? 2.049 -5.998 -2.928 1.00 93.38 75 ILE A O 1
ATOM 602 N N . TYR A 1 76 ? 3.821 -6.898 -1.904 1.00 92.50 76 TYR A N 1
ATOM 603 C CA . TYR A 1 76 ? 4.754 -6.711 -2.996 1.00 92.50 76 TYR A CA 1
ATOM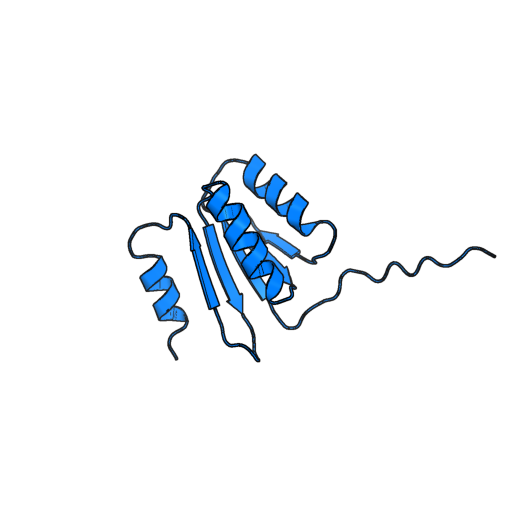 604 C C . TYR A 1 76 ? 4.951 -8.030 -3.728 1.00 92.50 76 TYR A C 1
ATOM 606 O O . TYR A 1 76 ? 5.343 -9.024 -3.115 1.00 92.50 76 TYR A O 1
ATOM 614 N N . ILE A 1 77 ? 4.690 -8.021 -5.029 1.00 90.19 77 ILE A N 1
ATOM 615 C CA . ILE A 1 77 ? 4.756 -9.184 -5.905 1.00 90.19 77 ILE A CA 1
ATOM 616 C C . ILE A 1 77 ? 5.929 -8.992 -6.862 1.00 90.19 77 ILE A C 1
ATOM 618 O O . ILE A 1 77 ? 5.979 -8.016 -7.619 1.00 90.19 77 ILE A O 1
ATOM 622 N N . SER A 1 78 ? 6.879 -9.926 -6.818 1.00 86.81 78 SER A N 1
ATOM 623 C CA . SER A 1 78 ? 8.058 -9.919 -7.680 1.00 86.81 78 SER A CA 1
ATOM 624 C C . SER A 1 78 ? 8.466 -11.339 -8.049 1.00 86.81 78 SER A C 1
ATOM 626 O O . SER A 1 78 ? 8.645 -12.196 -7.188 1.00 86.81 78 SER A O 1
ATOM 628 N N . ASP A 1 79 ? 8.688 -11.534 -9.344 1.00 79.31 79 ASP A N 1
ATOM 629 C CA . ASP A 1 79 ? 9.268 -12.731 -9.951 1.00 79.31 79 ASP A CA 1
ATOM 630 C C . ASP A 1 79 ? 10.703 -13.024 -9.472 1.00 79.31 79 ASP A C 1
ATOM 632 O O . ASP A 1 79 ? 11.065 -14.178 -9.269 1.00 79.31 79 ASP A O 1
ATOM 636 N N . LYS A 1 80 ? 11.521 -11.983 -9.273 1.00 76.50 80 LYS A N 1
ATOM 637 C CA . LYS A 1 80 ? 12.956 -12.102 -8.959 1.00 76.50 80 LYS A CA 1
ATOM 638 C C . LYS A 1 80 ? 13.285 -12.063 -7.470 1.00 76.50 80 LYS A C 1
ATOM 640 O O . LYS A 1 80 ? 14.184 -12.767 -7.027 1.00 76.50 80 LYS A O 1
ATOM 645 N N . ASN A 1 81 ? 12.595 -11.219 -6.702 1.00 75.06 81 ASN A N 1
ATOM 646 C CA . ASN A 1 81 ? 12.957 -10.919 -5.308 1.00 75.06 81 ASN A CA 1
ATOM 647 C C . ASN A 1 81 ? 12.057 -11.611 -4.274 1.00 75.06 81 ASN A C 1
ATOM 649 O O . ASN A 1 81 ? 12.166 -11.324 -3.074 1.00 75.06 81 ASN A O 1
ATOM 653 N N . GLY A 1 82 ? 11.168 -12.488 -4.748 1.00 82.19 82 GLY A N 1
ATOM 654 C CA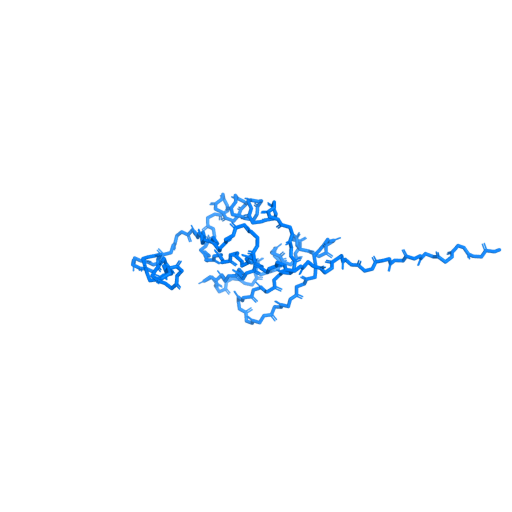 . GLY A 1 82 ? 10.119 -13.106 -3.956 1.00 82.19 82 GLY A CA 1
ATOM 655 C C . GLY A 1 82 ? 9.033 -12.114 -3.544 1.00 82.19 82 GLY A C 1
ATOM 656 O O . GLY A 1 82 ? 9.199 -10.888 -3.575 1.00 82.19 82 GLY A O 1
ATOM 657 N N . ASN A 1 83 ? 7.902 -12.666 -3.126 1.00 88.00 83 ASN A N 1
ATOM 658 C CA . ASN A 1 83 ? 6.786 -11.874 -2.638 1.00 88.00 83 ASN A CA 1
ATOM 659 C C . ASN A 1 83 ? 7.047 -11.432 -1.195 1.00 88.00 83 ASN A C 1
ATOM 661 O O . ASN A 1 83 ? 7.627 -12.170 -0.397 1.00 88.00 83 ASN A O 1
ATOM 665 N N . ARG A 1 84 ? 6.629 -10.215 -0.849 1.00 90.19 84 ARG A N 1
ATOM 666 C CA . ARG A 1 84 ? 6.799 -9.658 0.498 1.00 90.19 84 ARG A CA 1
ATOM 667 C C . ARG A 1 84 ? 5.500 -9.060 0.989 1.00 90.19 84 ARG A C 1
ATOM 669 O O . ARG A 1 84 ? 4.796 -8.402 0.231 1.00 90.19 84 ARG A O 1
ATOM 676 N N . ILE A 1 85 ? 5.237 -9.226 2.276 1.00 91.00 85 ILE A N 1
ATOM 677 C CA . ILE A 1 85 ? 4.063 -8.665 2.934 1.00 91.00 85 ILE A CA 1
ATOM 678 C C . ILE A 1 85 ? 4.532 -7.722 4.030 1.00 91.00 85 ILE A C 1
ATOM 680 O O . ILE A 1 85 ? 5.483 -8.004 4.758 1.00 91.00 85 ILE A O 1
ATOM 684 N N . SER A 1 86 ? 3.853 -6.594 4.143 1.00 91.56 86 SER A N 1
ATOM 685 C CA . SER A 1 86 ? 3.974 -5.661 5.255 1.00 91.56 86 SER A CA 1
ATOM 686 C C . SER A 1 86 ? 2.606 -5.075 5.568 1.00 91.56 86 SER A C 1
ATOM 688 O O . SER A 1 86 ? 1.698 -5.129 4.745 1.00 91.56 86 SER A O 1
ATOM 690 N N . GLY A 1 87 ? 2.449 -4.505 6.750 1.00 92.06 87 GLY A N 1
ATOM 691 C CA . GLY A 1 87 ? 1.221 -3.840 7.145 1.00 92.06 87 GLY A CA 1
ATOM 692 C C . GLY A 1 87 ? 1.397 -3.162 8.488 1.00 92.06 87 GLY A C 1
ATOM 693 O O . GLY A 1 87 ? 2.346 -3.463 9.213 1.00 92.06 87 GLY A O 1
ATOM 694 N N . ASN A 1 88 ? 0.473 -2.267 8.800 1.00 94.75 88 ASN A N 1
ATOM 695 C CA . ASN A 1 88 ? 0.445 -1.531 10.052 1.00 94.75 88 ASN A CA 1
ATOM 696 C C . ASN A 1 88 ? -0.955 -1.602 10.656 1.00 94.75 88 ASN A C 1
ATOM 698 O O . ASN A 1 88 ? -1.945 -1.501 9.928 1.00 94.75 88 ASN A O 1
ATOM 702 N N . LEU A 1 89 ? -1.017 -1.778 11.982 1.00 90.38 89 LEU A N 1
ATOM 703 C CA . LEU A 1 89 ? -2.260 -1.792 12.764 1.00 90.38 89 LEU A CA 1
ATOM 704 C C . LEU A 1 89 ? -3.357 -2.696 12.167 1.00 90.38 89 LEU A C 1
ATOM 706 O O . LEU A 1 89 ? -4.539 -2.346 12.131 1.00 90.38 89 LEU A O 1
ATOM 710 N N . LEU A 1 90 ? -2.946 -3.863 11.671 1.00 88.00 90 LEU A N 1
ATOM 711 C CA . LEU A 1 90 ? -3.857 -4.847 11.104 1.00 88.00 90 LEU A CA 1
ATOM 712 C C . LEU A 1 90 ? -4.681 -5.535 12.198 1.00 88.00 90 LEU A C 1
ATOM 714 O O . LEU A 1 90 ? -4.170 -5.723 13.306 1.00 88.00 90 LEU A O 1
ATOM 718 N N . PRO A 1 91 ? -5.921 -5.957 11.887 1.00 84.69 91 PRO A N 1
ATOM 719 C CA . PRO A 1 91 ? -6.700 -6.785 12.793 1.00 84.69 91 PRO A CA 1
ATOM 720 C C . PRO A 1 91 ? -5.932 -8.040 13.214 1.00 84.69 91 PRO A C 1
ATOM 722 O O . PRO A 1 91 ? -5.122 -8.596 12.460 1.00 84.69 91 PRO A O 1
ATOM 725 N N . GLU A 1 92 ? -6.201 -8.501 14.431 1.00 85.44 92 GLU A N 1
ATOM 726 C CA . GLU A 1 92 ? -5.545 -9.681 14.977 1.00 85.44 92 GLU A CA 1
ATOM 727 C C . GLU A 1 92 ? -5.744 -10.897 14.056 1.00 85.44 92 GLU A C 1
ATOM 729 O O . GLU A 1 92 ? -6.838 -11.185 13.570 1.00 85.44 92 GLU A O 1
ATOM 734 N N . GLY A 1 93 ? -4.650 -11.605 13.770 1.00 84.44 93 GLY A N 1
ATOM 735 C CA . GLY A 1 93 ? -4.657 -12.781 12.900 1.00 84.44 93 GLY A CA 1
ATOM 736 C C . GLY A 1 93 ? -4.640 -12.496 11.392 1.00 84.44 93 GLY A C 1
ATOM 737 O O . GLY A 1 93 ? -4.323 -13.411 10.630 1.00 84.44 93 GLY A O 1
ATOM 738 N N . ASP A 1 94 ? -4.876 -11.266 10.926 1.00 86.94 94 ASP A N 1
ATOM 739 C CA . ASP A 1 94 ? -4.872 -10.973 9.483 1.00 86.94 94 ASP A CA 1
ATOM 740 C C . ASP A 1 94 ? -3.469 -11.048 8.873 1.00 86.94 94 ASP A C 1
ATOM 742 O O . ASP A 1 94 ? -3.298 -11.636 7.804 1.00 86.94 94 ASP A O 1
ATOM 746 N N . MET A 1 95 ? -2.430 -10.600 9.589 1.00 85.75 95 MET A N 1
ATOM 747 C CA . MET A 1 95 ? -1.043 -10.833 9.156 1.00 85.75 95 MET A CA 1
ATOM 748 C C . MET A 1 95 ? -0.710 -12.321 9.042 1.00 85.75 95 MET A C 1
ATOM 750 O O . MET A 1 95 ? -0.001 -12.732 8.125 1.00 85.75 95 MET A O 1
ATOM 754 N N . ALA A 1 96 ? -1.238 -13.156 9.940 1.00 87.00 96 ALA A N 1
ATOM 755 C CA . ALA A 1 96 ? -1.026 -14.597 9.874 1.00 87.00 96 ALA A CA 1
ATOM 756 C C . ALA A 1 96 ? -1.733 -15.216 8.657 1.00 87.00 96 ALA A C 1
ATOM 758 O O . ALA A 1 96 ? -1.159 -16.088 8.004 1.00 87.00 96 ALA A O 1
ATOM 759 N N . LYS A 1 97 ? -2.945 -14.752 8.318 1.00 87.38 97 LYS A N 1
ATOM 760 C CA . LYS A 1 97 ? -3.659 -15.164 7.098 1.00 87.38 97 LYS A CA 1
ATOM 761 C C . LYS A 1 97 ? -2.891 -14.757 5.844 1.00 87.38 97 LYS A C 1
ATOM 763 O O . LYS A 1 97 ? -2.668 -15.604 4.986 1.00 87.38 97 LYS A O 1
ATOM 768 N N . LEU A 1 98 ? -2.425 -13.509 5.770 1.00 84.25 98 LEU A N 1
ATOM 769 C CA . LEU A 1 98 ? -1.622 -13.023 4.648 1.00 84.25 98 LEU A CA 1
ATOM 770 C C . LEU A 1 98 ? -0.351 -13.862 4.481 1.00 84.25 98 LEU A C 1
ATOM 772 O O . LEU A 1 98 ? -0.088 -14.368 3.397 1.00 84.25 98 LEU A O 1
ATOM 776 N N . ASN A 1 99 ? 0.384 -14.113 5.565 1.00 84.19 99 ASN A N 1
ATOM 777 C CA . ASN A 1 99 ? 1.593 -14.936 5.517 1.00 84.19 99 ASN A CA 1
ATOM 778 C C . ASN A 1 99 ? 1.335 -16.381 5.055 1.00 84.19 99 ASN A C 1
ATOM 780 O O . ASN A 1 99 ? 2.229 -16.985 4.472 1.00 84.19 99 ASN A O 1
ATOM 784 N N . LYS A 1 100 ? 0.142 -16.950 5.284 1.00 85.25 100 LYS A N 1
ATOM 785 C CA . LYS A 1 100 ? -0.213 -18.288 4.775 1.00 85.25 100 LYS A CA 1
ATOM 786 C C . LYS A 1 100 ? -0.361 -18.323 3.254 1.00 85.25 100 LYS A C 1
ATOM 788 O O . LYS A 1 100 ? -0.019 -19.337 2.666 1.00 85.25 100 LYS A O 1
ATOM 793 N N . ILE A 1 101 ? -0.835 -17.242 2.631 1.00 78.50 101 ILE A N 1
ATOM 794 C CA . ILE A 1 101 ? -1.034 -17.162 1.170 1.00 78.50 101 ILE A CA 1
ATOM 795 C C . ILE A 1 101 ? 0.304 -17.224 0.422 1.00 78.50 101 ILE A C 1
ATOM 797 O O . ILE A 1 101 ? 0.370 -17.716 -0.697 1.00 78.50 101 ILE A O 1
ATOM 801 N N . PHE A 1 102 ? 1.374 -16.733 1.047 1.00 71.81 102 PHE A N 1
ATOM 802 C CA . PHE A 1 102 ? 2.700 -16.636 0.439 1.00 71.81 102 PHE A CA 1
ATOM 803 C C . PHE A 1 102 ? 3.679 -17.712 0.919 1.00 71.81 102 PHE A C 1
ATOM 805 O O . PHE A 1 102 ? 4.865 -17.640 0.593 1.00 71.81 102 PHE A O 1
ATOM 812 N N . LYS A 1 103 ? 3.203 -18.708 1.680 1.00 62.19 103 LYS A N 1
ATOM 813 C CA . LYS A 1 103 ? 3.975 -19.932 1.901 1.00 62.19 103 LYS A CA 1
ATOM 814 C C . LYS A 1 103 ? 3.893 -20.794 0.630 1.00 62.19 103 LYS A C 1
ATOM 816 O O . LYS A 1 103 ? 2.779 -20.969 0.140 1.00 62.19 103 LYS A O 1
ATOM 821 N N . PRO A 1 104 ? 5.034 -21.265 0.091 1.00 54.84 104 PRO A N 1
ATOM 822 C CA . PRO A 1 104 ? 5.048 -22.208 -1.024 1.00 54.84 104 PRO A CA 1
ATOM 823 C C . PRO A 1 104 ? 4.353 -23.525 -0.665 1.00 54.84 104 PRO A C 1
ATOM 825 O O . PRO A 1 104 ? 4.333 -23.876 0.541 1.00 54.84 104 PRO A O 1
#

Radius of gyration: 15.44 Å; Cα contacts (8 Å, |Δi|>4): 139; chains: 1; bounding box: 26×47×49 Å

Nearest PDB structures (foldseek):
  4wk3-assembly1_A  TM=4.573E-01  e=1.147E-01  Staphylococcus aureus subsp. aureus COL
  4d3g-assembly1_A  TM=4.535E-01  e=4.182E-01  Staphylococcus aureus
  6wxp-assembly3_F  TM=4.884E-01  e=7.985E-01  synthetic construct
  1lfp-assembly1_A  TM=4.478E-01  e=9.526E-01  Aquifex aeolicus
  5ueb-assembly1_A  TM=4.553E-01  e=2.911E+00  Neisseria gonorrhoeae NCCP11945

Secondary structure (DSSP, 8-state):
-------PPPPPPS-EEEEEE----THHHHHHHHHHTTT-EEEEETTEEEEE--HHHHHHHHHHHHHTT--EEEEEE-TTT--EEEEESPPTTHHHHHHHHT--

pLDDT: mean 85.06, std 12.41, range [46.22, 96.0]

Sequence (104 aa):
MAKKSSKEGPPIYSRCLVLSIYETDAMIPARIRGLLSNKYVYIELQNSFFISCETELRMTLNKVLSEEGIRFSMIYISDKNGNRISGNLLPEGDMAKLNKIFKP